Protein AF-A0A656G937-F1 (afdb_monomer_lite)

pLDDT: mean 70.85, std 14.74, range [41.66, 98.12]

Foldseek 3Di:
DPDPVCCVVVVVVVVVVVVVVVVVVVVVVVVVVCVVVVVVVVCVPVVLVLLQVLLVDDPVVNVVSQVVVCVVVVWRKDKDAPVVVPDDPVQVVCQLVQHWDWDAPDPPAIFIFHQSDPVGRIGITTD

Structure (mmCIF, N/CA/C/O backbone):
data_AF-A0A656G937-F1
#
_entry.id   AF-A0A656G937-F1
#
loop_
_atom_site.group_PDB
_atom_site.id
_atom_site.type_symbol
_atom_site.label_atom_id
_atom_site.label_alt_id
_atom_site.label_comp_id
_atom_site.label_asym_id
_atom_site.label_entity_id
_atom_site.label_seq_id
_atom_site.pdbx_PDB_ins_code
_atom_site.Cartn_x
_atom_site.Cartn_y
_atom_site.Cartn_z
_atom_site.occupancy
_atom_site.B_iso_or_equiv
_atom_site.auth_seq_id
_atom_site.auth_comp_id
_atom_site.auth_asym_id
_atom_site.auth_atom_id
_atom_site.pdbx_PDB_model_num
ATOM 1 N N . MET A 1 1 ? 26.689 -0.859 -53.576 1.00 57.16 1 MET A N 1
ATOM 2 C CA . MET A 1 1 ? 26.476 0.384 -52.799 1.00 57.16 1 MET A CA 1
ATOM 3 C C . MET A 1 1 ? 25.306 0.260 -51.799 1.00 57.16 1 MET A C 1
ATOM 5 O O . MET A 1 1 ? 24.576 1.219 -51.632 1.00 57.16 1 MET A O 1
ATOM 9 N N . ASN A 1 2 ? 25.134 -0.885 -51.103 1.00 59.59 2 ASN A N 1
ATOM 10 C CA . ASN A 1 2 ? 23.956 -1.156 -50.238 1.00 59.59 2 ASN A CA 1
ATOM 11 C C . ASN A 1 2 ? 24.276 -1.502 -48.767 1.00 59.59 2 ASN A C 1
ATOM 13 O O . ASN A 1 2 ? 23.366 -1.738 -47.984 1.00 59.59 2 ASN A O 1
ATOM 17 N N . SER A 1 3 ? 25.550 -1.525 -48.365 1.00 72.38 3 SER A N 1
ATOM 18 C CA . SER A 1 3 ? 25.941 -1.942 -47.005 1.00 72.38 3 SER A CA 1
ATOM 19 C C . SER A 1 3 ? 25.909 -0.789 -45.986 1.00 72.38 3 SER A C 1
ATOM 21 O O . SER A 1 3 ? 25.528 -0.975 -44.834 1.00 72.38 3 SER A O 1
ATOM 23 N N . ILE A 1 4 ? 26.245 0.434 -46.414 1.00 83.69 4 ILE A N 1
ATOM 24 C CA . ILE A 1 4 ? 26.397 1.585 -45.507 1.00 83.69 4 ILE A CA 1
ATOM 25 C C . ILE A 1 4 ? 25.038 2.120 -45.039 1.00 83.69 4 ILE A C 1
ATOM 27 O O . ILE A 1 4 ? 24.825 2.273 -43.840 1.00 83.69 4 ILE A O 1
ATOM 31 N N . PHE A 1 5 ? 24.091 2.341 -45.956 1.00 81.38 5 PHE A N 1
ATOM 32 C CA . PHE A 1 5 ? 22.751 2.818 -45.599 1.00 81.38 5 PHE A CA 1
ATOM 33 C C . PHE A 1 5 ? 21.994 1.823 -44.717 1.00 81.38 5 PHE A C 1
ATOM 35 O O . PHE A 1 5 ? 21.426 2.223 -43.704 1.00 81.38 5 PHE A O 1
ATOM 42 N N . LEU A 1 6 ? 22.048 0.526 -45.039 1.00 85.81 6 LEU A N 1
ATOM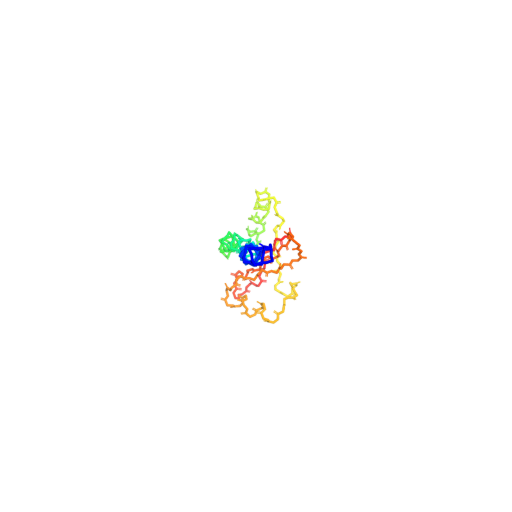 43 C CA . LEU A 1 6 ? 21.418 -0.515 -44.225 1.00 85.81 6 LEU A CA 1
ATOM 44 C C . LEU A 1 6 ? 21.990 -0.546 -42.801 1.00 85.81 6 LEU A C 1
ATOM 46 O O . LEU A 1 6 ? 21.250 -0.733 -41.843 1.00 85.81 6 LEU A O 1
ATOM 50 N N . ARG A 1 7 ? 23.296 -0.312 -42.647 1.00 86.38 7 ARG A N 1
ATOM 51 C CA . ARG A 1 7 ? 23.956 -0.288 -41.339 1.00 86.38 7 ARG A CA 1
ATOM 52 C C . ARG A 1 7 ? 23.609 0.958 -40.525 1.00 86.38 7 ARG A C 1
ATOM 54 O O . ARG A 1 7 ? 23.400 0.840 -39.323 1.00 86.38 7 ARG A O 1
ATOM 61 N N . ILE A 1 8 ? 23.517 2.128 -41.161 1.00 90.88 8 ILE A N 1
ATOM 62 C CA . ILE A 1 8 ? 23.151 3.384 -40.486 1.00 90.88 8 ILE A CA 1
ATOM 63 C C . ILE A 1 8 ? 21.672 3.365 -40.089 1.00 90.88 8 ILE A C 1
ATOM 65 O O . ILE A 1 8 ? 21.352 3.564 -38.919 1.00 90.88 8 ILE A O 1
ATOM 69 N N . TYR A 1 9 ? 20.770 3.068 -41.028 1.00 92.94 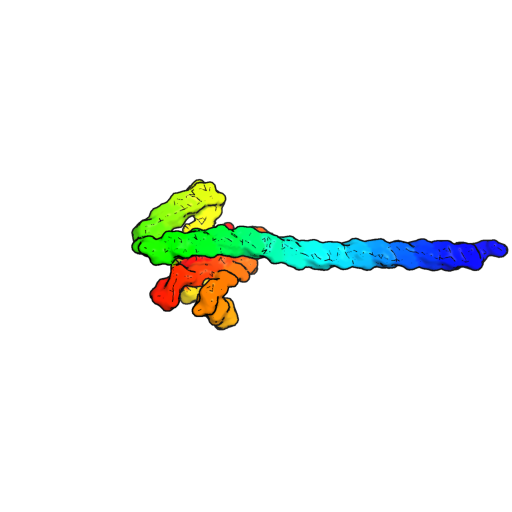9 TYR A N 1
ATOM 70 C CA . TYR A 1 9 ? 19.336 3.016 -40.739 1.00 92.94 9 TYR A CA 1
ATOM 71 C C . TYR A 1 9 ? 18.970 1.831 -39.846 1.00 92.94 9 TYR A C 1
ATOM 73 O O . TYR A 1 9 ? 18.155 1.988 -38.943 1.00 92.94 9 TYR A O 1
ATOM 81 N N . GLY A 1 10 ? 19.602 0.671 -40.035 1.00 93.50 10 GLY A N 1
ATOM 82 C CA . GLY A 1 10 ? 19.430 -0.487 -39.159 1.00 93.50 10 GLY A CA 1
ATOM 83 C C . GLY A 1 10 ? 19.963 -0.236 -37.749 1.00 93.50 10 GLY A C 1
ATOM 84 O O . GLY A 1 10 ? 19.315 -0.614 -36.780 1.00 93.50 10 GLY A O 1
ATOM 85 N N . GLY A 1 11 ? 21.093 0.467 -37.617 1.00 94.12 11 GLY A N 1
ATOM 86 C CA . GLY A 1 11 ? 21.617 0.904 -36.323 1.00 94.12 11 GLY A CA 1
ATOM 87 C C . GLY A 1 11 ? 20.675 1.881 -35.622 1.00 94.12 11 GLY A C 1
ATOM 88 O O . GLY A 1 11 ? 20.348 1.686 -34.455 1.00 94.12 11 GLY A O 1
ATOM 89 N N . MET A 1 12 ? 20.170 2.884 -36.346 1.00 95.62 12 MET A N 1
ATOM 90 C CA . MET A 1 12 ? 19.185 3.835 -35.823 1.00 95.62 12 MET A CA 1
ATOM 91 C C . MET A 1 12 ? 17.891 3.134 -35.390 1.00 95.62 12 MET A C 1
ATOM 93 O O . MET A 1 12 ? 17.400 3.379 -34.291 1.00 95.62 12 MET A O 1
ATOM 97 N N . LEU A 1 13 ? 17.372 2.218 -36.213 1.00 96.12 13 LEU A N 1
ATOM 98 C CA . LEU A 1 13 ? 16.202 1.407 -35.881 1.00 96.12 13 LEU A CA 1
ATOM 99 C C . LEU A 1 13 ? 16.460 0.549 -34.634 1.00 96.12 13 LEU A C 1
ATOM 101 O O . LEU A 1 13 ? 15.621 0.502 -33.741 1.00 96.12 13 LEU A O 1
ATOM 105 N N . GLY A 1 14 ? 17.632 -0.083 -34.543 1.00 97.00 14 GLY A N 1
ATOM 106 C CA . GLY A 1 14 ? 18.027 -0.889 -33.390 1.00 97.00 14 GLY A CA 1
ATOM 107 C C . GLY A 1 14 ? 18.066 -0.079 -32.095 1.00 97.00 14 GLY A C 1
ATOM 108 O O . GLY A 1 14 ? 17.545 -0.530 -31.079 1.00 97.00 14 GLY A O 1
ATOM 109 N N . VAL A 1 15 ? 18.607 1.142 -32.138 1.00 97.38 15 VAL A N 1
ATOM 110 C CA . VAL A 1 15 ? 18.605 2.056 -30.985 1.00 97.38 15 VAL A CA 1
ATOM 111 C C . VAL A 1 15 ? 17.179 2.449 -30.596 1.00 97.38 15 VAL A C 1
ATOM 113 O O . VAL A 1 15 ? 16.850 2.415 -29.414 1.00 97.38 15 VAL A O 1
ATOM 116 N N . LEU A 1 16 ? 16.312 2.767 -31.562 1.00 97.56 16 LEU A N 1
ATOM 117 C CA . LEU A 1 16 ? 14.913 3.113 -31.281 1.00 97.56 16 LEU A CA 1
ATOM 118 C C . LEU A 1 16 ? 14.156 1.957 -30.617 1.00 97.56 16 LEU A C 1
ATOM 120 O O . LEU A 1 16 ? 13.461 2.167 -29.624 1.00 97.56 16 LEU A O 1
ATOM 124 N N . VAL A 1 17 ? 14.328 0.735 -31.125 1.00 97.75 17 VAL A N 1
ATOM 125 C CA . VAL A 1 17 ? 13.734 -0.470 -30.529 1.00 97.75 17 VAL A CA 1
ATOM 126 C C . VAL A 1 17 ? 14.277 -0.697 -29.121 1.00 97.75 17 VAL A C 1
ATOM 128 O O . VAL A 1 17 ? 13.499 -0.954 -28.206 1.00 97.75 17 VAL A O 1
ATOM 131 N N . LEU A 1 18 ? 15.589 -0.552 -28.917 1.00 97.75 18 LEU A N 1
ATOM 132 C CA . LEU A 1 18 ? 16.204 -0.707 -27.601 1.00 97.75 18 LEU A CA 1
ATOM 133 C C . LEU A 1 18 ? 15.635 0.299 -26.591 1.00 97.75 18 LEU A C 1
ATOM 135 O O . LEU A 1 18 ? 15.259 -0.091 -25.488 1.00 97.75 18 LEU A O 1
ATOM 139 N N . VAL A 1 19 ? 15.520 1.576 -26.970 1.00 98.12 19 VAL A N 1
ATOM 140 C CA . VAL A 1 19 ? 14.934 2.622 -26.116 1.00 98.12 19 VAL A CA 1
ATOM 141 C C . VAL A 1 19 ? 13.473 2.310 -25.791 1.00 98.12 19 VAL A C 1
ATOM 143 O O . VAL A 1 19 ? 13.070 2.433 -24.636 1.00 98.12 19 VAL A O 1
ATOM 146 N N . ALA A 1 20 ? 12.687 1.856 -26.771 1.00 97.44 20 ALA A N 1
ATOM 147 C CA . ALA A 1 20 ? 11.298 1.464 -26.547 1.00 97.44 20 ALA A CA 1
ATOM 148 C C . ALA A 1 20 ? 11.184 0.287 -25.563 1.00 97.44 20 ALA A C 1
ATOM 150 O O . ALA A 1 20 ? 10.382 0.345 -24.630 1.00 97.44 20 ALA A O 1
ATOM 151 N N . LEU A 1 21 ? 12.019 -0.747 -25.718 1.00 97.94 21 LEU A N 1
ATOM 152 C CA . LEU A 1 21 ? 12.056 -1.895 -24.807 1.00 97.94 21 LEU A CA 1
ATOM 153 C C . LEU A 1 21 ? 12.442 -1.482 -23.385 1.00 97.94 21 LEU A C 1
ATOM 155 O O . LEU A 1 21 ? 11.789 -1.903 -22.433 1.00 97.94 21 LEU A O 1
ATOM 159 N N . LEU A 1 22 ? 13.454 -0.623 -23.232 1.00 97.69 22 LEU A N 1
ATOM 160 C CA . LEU A 1 22 ? 13.852 -0.092 -21.927 1.00 97.69 22 LEU A CA 1
ATOM 161 C C . LEU A 1 22 ? 12.739 0.749 -21.290 1.00 97.69 22 LEU A C 1
ATOM 163 O O . LEU A 1 22 ? 12.504 0.636 -20.089 1.00 97.69 22 LEU A O 1
ATOM 167 N N . GLY A 1 23 ? 12.018 1.544 -22.084 1.00 96.69 23 GLY A N 1
ATOM 168 C CA . GLY A 1 23 ? 10.862 2.310 -21.619 1.00 96.69 23 GLY A CA 1
ATOM 169 C C . GLY A 1 23 ? 9.735 1.412 -21.104 1.00 96.69 23 GLY A C 1
ATOM 170 O O . GLY A 1 23 ? 9.241 1.616 -19.996 1.00 96.69 23 GLY A O 1
ATOM 171 N N . VAL A 1 24 ? 9.370 0.376 -21.866 1.00 95.81 24 VAL A N 1
ATOM 172 C CA . VAL A 1 24 ? 8.365 -0.617 -21.446 1.00 95.81 24 VAL A CA 1
ATOM 173 C C . VAL A 1 24 ? 8.817 -1.354 -20.188 1.00 95.81 24 VAL A C 1
ATOM 175 O O . VAL A 1 24 ? 8.028 -1.514 -19.259 1.00 95.81 24 VAL A O 1
ATOM 178 N N . PHE A 1 25 ? 10.087 -1.753 -20.119 1.00 94.75 25 PHE A N 1
ATOM 179 C CA . PHE A 1 25 ? 10.649 -2.423 -18.950 1.00 94.75 25 PHE A CA 1
ATOM 180 C C . PHE A 1 25 ? 10.596 -1.537 -17.697 1.00 94.75 25 PHE A C 1
ATOM 182 O O . PHE A 1 25 ? 10.135 -1.978 -16.647 1.00 94.75 25 PHE A O 1
ATOM 189 N N . ALA A 1 26 ? 10.986 -0.265 -17.809 1.00 91.56 26 ALA A N 1
ATOM 190 C CA . ALA A 1 26 ? 10.914 0.686 -16.704 1.00 91.56 26 ALA A CA 1
ATOM 191 C C . ALA A 1 26 ? 9.470 0.906 -16.224 1.00 91.56 26 ALA A C 1
ATOM 193 O O . ALA A 1 26 ? 9.212 0.904 -15.019 1.00 91.56 26 ALA A O 1
ATOM 194 N N . LEU A 1 27 ? 8.517 1.042 -17.154 1.00 89.12 27 LEU A N 1
ATOM 195 C CA . LEU A 1 27 ? 7.094 1.135 -16.818 1.00 89.12 27 LEU A CA 1
ATOM 196 C C . LEU A 1 27 ? 6.590 -0.131 -16.123 1.00 89.12 27 LEU A C 1
ATOM 198 O O . LEU A 1 27 ? 5.818 -0.034 -15.173 1.00 89.12 27 LEU A O 1
ATOM 202 N N . HIS A 1 28 ? 7.040 -1.306 -16.561 1.00 85.94 28 HIS A N 1
ATOM 203 C CA . HIS A 1 28 ? 6.669 -2.578 -15.954 1.00 85.94 28 HIS A CA 1
ATOM 204 C C . HIS A 1 28 ? 7.133 -2.664 -14.493 1.00 85.94 28 HIS A C 1
ATOM 206 O O . HIS A 1 28 ? 6.317 -2.914 -13.605 1.00 85.94 28 HIS A O 1
ATOM 212 N N . VAL A 1 29 ? 8.406 -2.354 -14.229 1.00 82.00 29 VAL A N 1
ATOM 213 C CA . VAL A 1 29 ? 8.974 -2.333 -12.869 1.00 82.00 29 VAL A CA 1
ATOM 214 C C . VAL A 1 29 ? 8.268 -1.299 -11.987 1.00 82.00 29 VAL A C 1
ATOM 216 O O . VAL A 1 29 ? 7.902 -1.585 -10.846 1.00 82.00 29 VAL A O 1
ATOM 219 N N . LEU A 1 30 ? 8.021 -0.097 -12.515 1.00 80.94 30 LEU A N 1
ATOM 220 C CA . LEU A 1 30 ? 7.340 0.957 -11.766 1.00 80.94 30 LEU A CA 1
ATOM 221 C C . LEU A 1 30 ? 5.894 0.575 -11.426 1.00 80.94 30 LEU A C 1
ATOM 223 O O . LEU A 1 30 ? 5.424 0.852 -10.322 1.00 80.94 30 LEU A O 1
ATOM 227 N N . ASN A 1 31 ? 5.190 -0.071 -12.354 1.00 79.81 31 ASN A N 1
ATOM 228 C CA . ASN A 1 31 ? 3.822 -0.527 -12.135 1.00 79.81 31 ASN A CA 1
ATOM 229 C C . ASN A 1 31 ? 3.746 -1.641 -11.089 1.00 79.81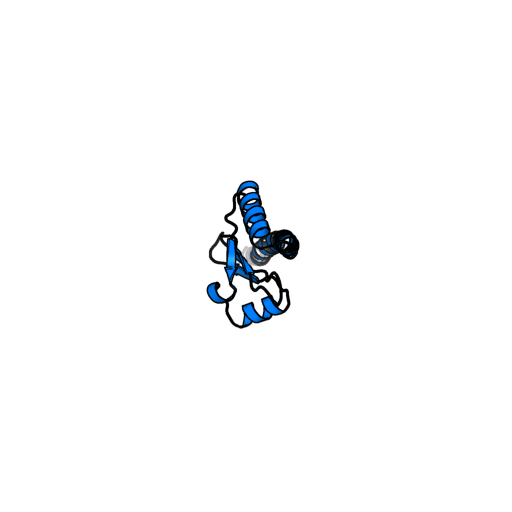 31 ASN A C 1
ATOM 231 O O . ASN A 1 31 ? 2.834 -1.611 -10.263 1.00 79.81 31 ASN A O 1
ATOM 235 N N . GLN A 1 32 ? 4.712 -2.564 -11.069 1.00 67.50 32 GLN A N 1
ATOM 236 C CA . GLN A 1 32 ? 4.794 -3.600 -10.038 1.00 67.50 32 GLN A CA 1
ATOM 237 C C . GLN A 1 32 ? 4.903 -2.979 -8.637 1.00 67.50 32 GLN A C 1
ATOM 239 O O . GLN A 1 32 ? 4.107 -3.293 -7.755 1.00 67.50 32 GLN A O 1
ATOM 244 N N . SER A 1 33 ? 5.793 -1.995 -8.468 1.00 65.06 33 SER A N 1
ATOM 245 C CA . SER A 1 33 ? 5.947 -1.273 -7.197 1.00 65.06 33 SER A CA 1
A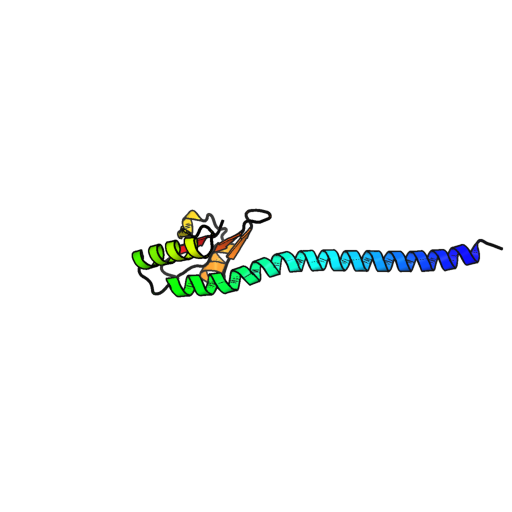TOM 246 C C . SER A 1 33 ? 4.695 -0.474 -6.797 1.00 65.06 33 SER A C 1
ATOM 248 O O . SER A 1 33 ? 4.342 -0.405 -5.617 1.00 65.06 33 SER A O 1
ATOM 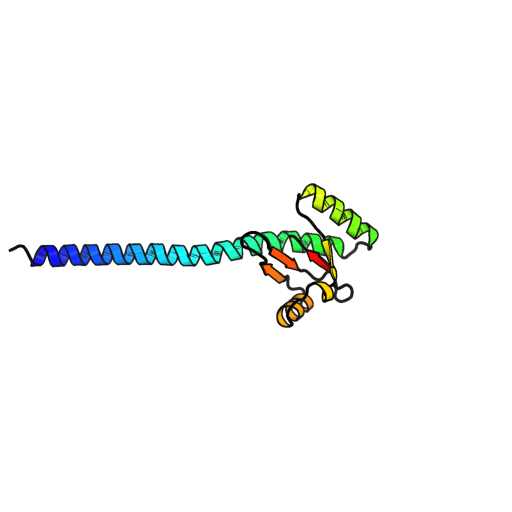250 N N . ARG A 1 34 ? 3.986 0.122 -7.766 1.00 60.03 34 ARG A N 1
ATOM 251 C CA . ARG A 1 34 ? 2.767 0.905 -7.498 1.00 60.03 34 ARG A CA 1
ATOM 252 C C . ARG A 1 34 ? 1.574 0.039 -7.107 1.00 60.03 34 ARG A C 1
ATOM 254 O O . ARG A 1 34 ? 0.805 0.459 -6.247 1.00 60.03 34 ARG A O 1
ATOM 261 N N . GLY A 1 35 ? 1.413 -1.134 -7.720 1.00 56.59 35 GLY A N 1
ATOM 262 C CA . GLY A 1 35 ? 0.289 -2.033 -7.450 1.00 56.59 35 GLY A CA 1
ATOM 263 C C . GLY A 1 35 ? 0.261 -2.516 -6.000 1.00 56.59 35 GLY A C 1
ATOM 264 O O . GLY A 1 35 ? -0.786 -2.470 -5.353 1.00 56.59 35 GLY A O 1
ATOM 265 N N . GLU A 1 36 ? 1.419 -2.897 -5.463 1.00 54.91 36 GLU A N 1
ATOM 266 C CA . GLU A 1 36 ? 1.556 -3.355 -4.075 1.00 54.91 36 GLU A CA 1
ATOM 267 C C . GLU A 1 36 ? 1.301 -2.213 -3.078 1.00 54.91 36 GLU A C 1
ATOM 269 O O . GLU A 1 36 ? 0.456 -2.333 -2.190 1.00 54.91 36 GLU A O 1
ATOM 274 N N . GLN A 1 37 ? 1.919 -1.046 -3.293 1.00 53.53 37 GLN A N 1
ATOM 275 C CA . GLN A 1 37 ? 1.755 0.111 -2.404 1.00 53.53 37 GLN A CA 1
ATOM 276 C C . GLN A 1 37 ? 0.366 0.764 -2.468 1.00 53.53 37 GLN A C 1
ATOM 278 O O . GLN A 1 37 ? -0.013 1.493 -1.550 1.00 53.53 37 GLN A O 1
ATOM 283 N N . TYR A 1 38 ? -0.374 0.609 -3.569 1.00 48.81 38 TYR A N 1
ATOM 284 C CA . TYR A 1 38 ? -1.732 1.146 -3.693 1.00 48.81 38 TYR A CA 1
ATOM 285 C C . TYR A 1 38 ? -2.729 0.311 -2.888 1.00 48.81 38 TYR A C 1
ATOM 287 O O . TYR A 1 38 ? -3.552 0.869 -2.167 1.00 48.81 38 TYR A O 1
ATOM 295 N N . ARG A 1 39 ? -2.595 -1.020 -2.939 1.00 53.75 39 ARG A N 1
ATOM 296 C CA . ARG A 1 39 ? -3.406 -1.944 -2.133 1.00 53.75 39 ARG A CA 1
ATOM 297 C C . ARG A 1 39 ? -3.136 -1.758 -0.643 1.00 53.75 39 ARG A C 1
ATOM 299 O O . ARG A 1 39 ? -4.074 -1.656 0.139 1.00 53.75 39 ARG A O 1
ATOM 306 N N . GLU A 1 40 ? -1.866 -1.609 -0.279 1.00 52.72 40 GLU A N 1
ATOM 307 C CA . GLU A 1 40 ? -1.462 -1.337 1.097 1.00 52.72 40 GLU A CA 1
ATOM 308 C C . GLU A 1 40 ? -1.993 0.026 1.595 1.00 52.72 40 GLU A C 1
ATOM 310 O O . GLU A 1 40 ? -2.576 0.107 2.674 1.00 52.72 40 GLU A O 1
ATOM 315 N N . ARG A 1 41 ? -1.892 1.099 0.795 1.00 56.66 41 ARG A N 1
ATOM 316 C CA . ARG A 1 41 ? -2.409 2.430 1.178 1.00 56.66 41 ARG A CA 1
ATOM 317 C C . ARG A 1 41 ? -3.932 2.503 1.287 1.00 56.66 41 ARG A C 1
ATOM 319 O O . ARG A 1 41 ? -4.425 3.224 2.152 1.00 56.66 41 ARG A O 1
ATOM 326 N N . LEU A 1 42 ? -4.666 1.785 0.437 1.00 57.47 42 LEU A N 1
ATOM 327 C CA . LEU A 1 42 ? -6.129 1.738 0.509 1.00 57.47 42 LEU A CA 1
ATOM 328 C C . LEU A 1 42 ? -6.618 1.010 1.765 1.00 57.47 42 LEU A C 1
ATOM 330 O O . LEU A 1 42 ? -7.562 1.474 2.401 1.00 57.47 42 LEU A O 1
ATOM 334 N N . ALA A 1 43 ? -5.951 -0.078 2.159 1.00 58.06 43 ALA A N 1
ATOM 335 C CA . ALA A 1 43 ? -6.271 -0.783 3.396 1.00 58.06 43 ALA A CA 1
ATOM 336 C C . ALA A 1 43 ? -5.868 0.039 4.637 1.00 58.06 43 ALA A C 1
ATOM 338 O O . ALA A 1 43 ? -6.654 0.181 5.572 1.00 58.06 43 ALA A O 1
ATOM 339 N N . HIS A 1 44 ? -4.689 0.672 4.630 1.00 61.78 44 HIS A N 1
ATOM 340 C CA . HIS A 1 44 ? -4.178 1.414 5.792 1.00 61.78 44 HIS A CA 1
ATOM 341 C C . HIS A 1 44 ? -5.122 2.504 6.305 1.00 61.78 44 HIS A C 1
ATOM 343 O O . HIS A 1 44 ? -5.277 2.646 7.518 1.00 61.78 44 HIS A O 1
ATOM 349 N N . GLY A 1 45 ? -5.753 3.272 5.413 1.00 64.38 45 GLY A N 1
ATOM 350 C CA . GLY A 1 45 ? -6.625 4.383 5.806 1.00 64.38 45 GLY A CA 1
ATOM 351 C C . GLY A 1 45 ? -7.877 3.923 6.558 1.00 64.38 45 GLY A C 1
ATOM 352 O O . GLY A 1 45 ? -8.135 4.368 7.676 1.00 64.38 45 GLY A O 1
ATOM 353 N N . THR A 1 46 ? -8.634 2.998 5.970 1.00 71.00 46 THR A N 1
ATOM 354 C CA . THR A 1 46 ? -9.916 2.543 6.528 1.00 71.00 46 THR A CA 1
ATOM 355 C C . THR A 1 46 ? -9.725 1.704 7.789 1.00 71.00 46 THR A C 1
ATOM 357 O O . THR A 1 46 ? -10.395 1.941 8.793 1.00 71.00 46 THR A O 1
ATOM 360 N N . PHE A 1 47 ? -8.757 0.784 7.786 1.00 66.31 47 PHE A N 1
ATOM 361 C CA . PHE A 1 47 ? -8.492 -0.086 8.933 1.00 66.31 47 PHE A CA 1
ATOM 362 C C . PHE A 1 47 ? -7.966 0.691 10.147 1.00 66.31 47 PHE A C 1
ATOM 364 O O . PHE A 1 47 ? -8.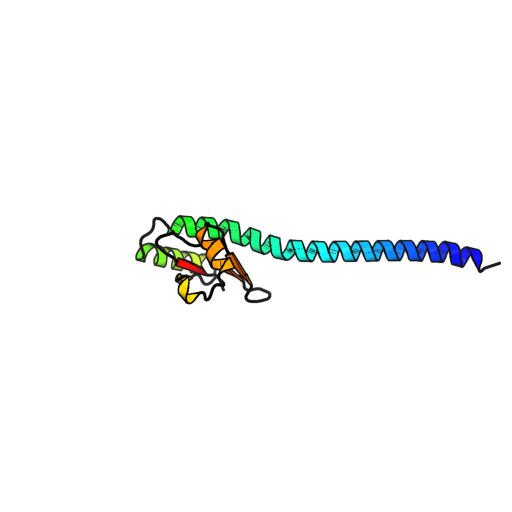278 0.345 11.286 1.00 66.31 47 PHE A O 1
ATOM 371 N N . THR A 1 48 ? -7.230 1.785 9.917 1.00 66.75 48 THR A N 1
ATOM 372 C CA . THR A 1 48 ? -6.811 2.703 10.985 1.00 66.75 48 THR A CA 1
ATOM 373 C C . THR A 1 48 ? -8.015 3.337 11.678 1.00 66.75 48 THR A C 1
ATOM 375 O O . THR A 1 48 ? -8.125 3.261 12.899 1.00 66.75 48 THR A O 1
ATOM 378 N N . VAL A 1 49 ? -8.958 3.888 10.909 1.00 76.69 49 VAL A N 1
ATOM 379 C CA . VAL A 1 49 ? -10.159 4.539 11.459 1.00 76.69 49 VAL A CA 1
ATOM 380 C C . VAL A 1 49 ? -11.077 3.539 12.168 1.00 76.69 49 VAL A C 1
ATOM 382 O O . VAL A 1 49 ? -11.648 3.858 13.212 1.00 76.69 49 VAL A O 1
ATOM 385 N N . MET A 1 50 ? -11.212 2.326 11.626 1.00 74.00 50 MET A N 1
ATOM 386 C CA . MET A 1 50 ? -11.999 1.258 12.249 1.00 74.00 50 MET A CA 1
ATOM 387 C C . MET A 1 50 ? -11.403 0.828 13.589 1.00 74.00 50 MET A C 1
ATOM 389 O O . MET A 1 50 ? -12.134 0.743 14.573 1.00 74.00 50 MET A O 1
ATOM 393 N N . ALA A 1 51 ? -10.086 0.609 13.655 1.00 70.19 51 ALA A N 1
ATOM 394 C CA . ALA A 1 51 ? -9.418 0.254 14.903 1.00 70.19 51 ALA A CA 1
ATOM 395 C C . ALA A 1 51 ? -9.571 1.354 15.960 1.00 70.19 51 ALA A C 1
ATOM 397 O O . ALA A 1 51 ? -9.934 1.050 17.093 1.00 70.19 51 ALA A O 1
ATOM 398 N N . ASP A 1 52 ? -9.382 2.620 15.580 1.00 74.56 52 ASP A N 1
ATOM 399 C CA . ASP A 1 52 ? -9.524 3.759 16.493 1.00 74.56 52 ASP A CA 1
ATOM 400 C C . ASP A 1 52 ? -10.965 3.890 17.029 1.00 74.56 52 ASP A C 1
ATOM 402 O O . ASP A 1 52 ? -11.164 4.252 18.187 1.00 74.56 52 ASP A O 1
ATOM 406 N N . ASN A 1 53 ? -11.979 3.516 16.234 1.00 79.19 53 ASN A N 1
ATOM 407 C CA . ASN A 1 53 ? -13.376 3.449 16.685 1.00 79.19 53 ASN A CA 1
ATOM 408 C C . ASN A 1 53 ? -13.647 2.321 17.693 1.00 79.19 53 ASN A C 1
ATOM 410 O O . ASN A 1 53 ? -14.587 2.424 18.478 1.00 79.19 53 ASN A O 1
ATOM 414 N N . LEU A 1 54 ? -12.854 1.247 17.679 1.00 77.19 54 LEU A N 1
ATOM 415 C CA . LEU A 1 54 ? -13.012 0.121 18.604 1.00 77.19 54 LEU A CA 1
ATOM 416 C C . LEU A 1 54 ? -12.345 0.371 19.964 1.00 77.19 54 LEU A C 1
ATOM 418 O O . LEU A 1 54 ? -12.785 -0.209 20.953 1.00 77.19 54 LEU A O 1
ATOM 422 N N . VAL A 1 55 ? -11.323 1.233 20.034 1.00 73.81 55 VAL A N 1
ATOM 423 C CA . VAL A 1 55 ? -10.581 1.556 21.272 1.00 73.81 55 VAL A CA 1
ATOM 424 C C . VAL A 1 55 ? -11.477 1.976 22.449 1.00 73.81 55 VAL A C 1
ATOM 426 O O . VAL A 1 55 ? -11.274 1.449 23.544 1.00 73.81 55 VAL A O 1
ATOM 429 N N . PRO A 1 56 ? -12.460 2.887 22.295 1.00 78.50 56 PRO A N 1
ATOM 430 C CA . PRO A 1 56 ? -13.288 3.319 23.422 1.00 78.50 56 PRO A CA 1
ATOM 431 C C . PRO A 1 56 ? -14.374 2.307 23.821 1.00 78.50 56 PRO A C 1
ATOM 433 O O . PRO A 1 56 ? -15.012 2.490 24.856 1.00 78.50 56 PRO A O 1
ATOM 436 N N . LEU A 1 57 ? -14.618 1.272 23.010 1.00 79.44 57 LEU A N 1
ATOM 437 C CA . LEU A 1 57 ? -15.714 0.327 23.213 1.00 79.44 57 LEU A CA 1
ATOM 438 C C . LEU A 1 57 ? -15.331 -0.778 24.201 1.00 79.44 57 LEU A C 1
ATOM 440 O O . LEU A 1 57 ? -14.179 -1.219 24.256 1.00 79.44 57 LEU A O 1
ATOM 444 N N . ASN A 1 58 ? -16.318 -1.289 24.937 1.00 79.00 58 ASN A N 1
ATOM 445 C CA . ASN A 1 58 ? -16.134 -2.490 25.751 1.00 79.00 58 ASN A CA 1
ATOM 446 C C . ASN A 1 58 ? -16.130 -3.772 24.891 1.00 79.00 58 ASN A C 1
ATOM 448 O O . ASN A 1 58 ? -16.516 -3.775 23.722 1.00 79.00 58 ASN A O 1
ATOM 452 N N . ASP A 1 59 ? -15.716 -4.892 25.478 1.00 72.56 59 ASP A N 1
ATOM 453 C CA . ASP A 1 59 ? -15.571 -6.185 24.793 1.00 72.56 59 ASP A CA 1
ATOM 454 C C . ASP A 1 59 ? -16.824 -6.688 24.059 1.00 72.56 59 ASP A C 1
ATOM 456 O O . ASP A 1 59 ? -16.727 -7.400 23.054 1.00 72.56 59 ASP A O 1
ATOM 460 N N . ILE A 1 60 ? -18.009 -6.363 24.576 1.00 80.94 60 ILE A N 1
ATOM 461 C CA . ILE A 1 60 ? -19.289 -6.787 23.999 1.00 80.94 60 ILE A CA 1
ATOM 462 C C . ILE A 1 60 ? -19.644 -5.874 22.821 1.00 80.94 60 ILE A C 1
ATOM 464 O O . ILE A 1 60 ? -20.056 -6.347 21.759 1.00 80.94 60 ILE A O 1
ATOM 468 N N . GLU A 1 61 ? -19.444 -4.568 22.988 1.00 82.12 61 GLU A N 1
ATOM 469 C CA . GLU A 1 61 ? -19.648 -3.554 21.956 1.00 82.12 61 GLU A CA 1
ATOM 470 C C . GLU A 1 61 ? -18.698 -3.742 20.776 1.00 82.12 61 GLU A C 1
ATOM 472 O O . GLU A 1 61 ? -19.153 -3.672 19.636 1.00 82.12 61 GLU A O 1
ATOM 477 N N . ARG A 1 62 ? -17.420 -4.072 21.017 1.00 79.56 62 ARG A N 1
ATOM 478 C CA . ARG A 1 62 ? -16.455 -4.362 19.943 1.00 79.56 62 ARG A CA 1
ATOM 479 C C . ARG A 1 62 ? -16.897 -5.540 19.089 1.00 79.56 62 ARG A C 1
ATOM 481 O O . ARG A 1 62 ? -16.934 -5.425 17.868 1.00 79.56 62 ARG A O 1
ATOM 488 N N . ARG A 1 63 ? -17.291 -6.656 19.713 1.00 78.62 63 ARG A N 1
ATOM 489 C CA . ARG A 1 63 ? -17.788 -7.841 18.988 1.00 78.62 63 ARG A CA 1
ATOM 490 C C . ARG A 1 63 ? -19.046 -7.530 18.182 1.00 78.62 63 ARG A C 1
ATOM 492 O O . ARG A 1 63 ? -19.183 -7.998 17.056 1.00 78.62 63 ARG A O 1
ATOM 499 N N . ARG A 1 64 ? -19.949 -6.712 18.730 1.00 83.75 64 ARG A N 1
ATOM 500 C CA . ARG A 1 64 ? -21.158 -6.279 18.019 1.00 83.75 64 ARG A CA 1
ATOM 501 C C . ARG A 1 64 ? -20.829 -5.369 16.833 1.00 83.75 64 ARG A C 1
ATOM 503 O O . ARG A 1 64 ? -21.396 -5.567 15.764 1.00 83.75 64 ARG A O 1
ATOM 510 N N . ALA A 1 65 ? -19.931 -4.402 17.011 1.00 82.75 65 ALA A N 1
ATOM 511 C CA . ALA A 1 65 ? -19.487 -3.508 15.944 1.00 82.75 65 ALA A CA 1
ATOM 512 C C . ALA A 1 65 ? -18.831 -4.293 14.800 1.00 82.75 65 ALA A C 1
ATOM 514 O O . ALA A 1 65 ? -19.176 -4.078 13.641 1.00 82.75 65 ALA A O 1
ATOM 515 N N . LEU A 1 66 ? -17.983 -5.271 15.128 1.00 80.94 66 LEU A N 1
ATOM 516 C CA . LEU A 1 66 ? -17.348 -6.147 14.143 1.00 80.94 66 LEU A CA 1
ATOM 517 C C . LEU A 1 66 ? -18.354 -6.977 13.358 1.00 80.94 66 LEU A C 1
ATOM 519 O O . LEU A 1 66 ? -18.295 -6.968 12.138 1.00 80.94 66 LEU A O 1
ATOM 523 N N . ALA A 1 67 ? -19.321 -7.611 14.024 1.00 83.00 67 ALA A N 1
ATOM 524 C CA . ALA A 1 67 ? -20.353 -8.390 13.337 1.00 83.00 67 ALA A CA 1
ATOM 525 C C . ALA A 1 67 ? -21.209 -7.528 12.387 1.00 83.00 67 ALA A C 1
ATOM 527 O O . ALA A 1 67 ? -21.651 -7.986 11.332 1.00 83.00 67 ALA A O 1
ATOM 528 N N . ILE A 1 68 ? -21.451 -6.262 12.747 1.00 84.56 68 ILE A N 1
ATOM 529 C CA . ILE A 1 68 ? -22.142 -5.305 11.873 1.00 84.56 68 ILE A CA 1
ATOM 530 C C . ILE A 1 68 ? -21.257 -4.947 10.675 1.00 84.56 68 ILE A C 1
ATOM 532 O O . ILE A 1 68 ? -21.739 -4.943 9.544 1.00 84.56 68 ILE A O 1
ATOM 536 N N . TRP A 1 69 ? -19.977 -4.658 10.902 1.00 82.62 69 TRP A N 1
ATOM 537 C CA . TRP A 1 69 ? -19.040 -4.288 9.842 1.00 82.62 69 TRP A CA 1
ATOM 538 C C . TRP A 1 69 ? -18.738 -5.438 8.886 1.00 82.62 69 TRP A C 1
ATOM 540 O O . TRP A 1 69 ? -18.745 -5.210 7.685 1.00 82.62 69 TRP A O 1
ATOM 550 N N . GLU A 1 70 ? -18.581 -6.663 9.380 1.00 78.44 70 GLU A N 1
ATOM 551 C CA . GLU A 1 70 ? -18.436 -7.878 8.571 1.00 78.44 70 GLU A CA 1
ATOM 552 C C . GLU A 1 70 ? -19.623 -8.030 7.613 1.00 78.44 70 GLU A C 1
ATOM 554 O O . GLU A 1 70 ? -19.455 -8.208 6.407 1.00 78.44 70 GLU A O 1
ATOM 559 N N . ARG A 1 71 ? -20.846 -7.839 8.121 1.00 80.00 71 ARG A N 1
ATOM 560 C CA . ARG A 1 71 ? -22.060 -7.903 7.302 1.00 80.00 71 ARG A CA 1
ATOM 561 C C . ARG A 1 71 ? -22.165 -6.769 6.277 1.00 80.00 71 ARG A C 1
ATOM 563 O O . ARG A 1 71 ? -22.743 -6.979 5.214 1.00 80.00 71 ARG A O 1
ATOM 570 N N . LEU A 1 72 ? -21.672 -5.574 6.600 1.00 79.81 72 LEU A N 1
ATOM 571 C CA . LEU A 1 72 ? -21.723 -4.410 5.707 1.00 79.81 72 LEU A CA 1
ATOM 572 C C . LEU A 1 72 ? -20.631 -4.437 4.633 1.00 79.81 72 LEU A C 1
ATOM 574 O O . LEU A 1 72 ? -20.884 -4.027 3.504 1.00 79.81 72 LEU A O 1
ATOM 578 N N . LEU A 1 73 ? -19.431 -4.887 4.992 1.00 75.06 73 LEU A N 1
ATOM 579 C CA . LEU A 1 73 ? -18.252 -4.888 4.127 1.00 75.06 73 LEU A CA 1
ATOM 580 C C . LEU A 1 73 ? -18.114 -6.195 3.336 1.00 75.06 73 LEU A C 1
ATOM 582 O O . LEU A 1 73 ? -17.448 -6.206 2.306 1.00 75.06 73 LEU A O 1
ATOM 586 N N . GLY A 1 74 ? -18.761 -7.274 3.785 1.00 68.75 74 GLY A N 1
ATOM 587 C CA . GLY A 1 74 ? -18.709 -8.580 3.128 1.00 68.75 74 GLY A CA 1
ATOM 588 C C . GLY A 1 74 ? -17.351 -9.274 3.245 1.00 68.75 74 GLY A C 1
ATOM 589 O O . GLY A 1 74 ? -17.067 -10.162 2.447 1.00 68.75 74 GLY A O 1
ATOM 590 N N . ILE A 1 75 ? -16.530 -8.861 4.213 1.00 69.44 75 ILE A N 1
ATOM 591 C CA . ILE A 1 75 ? -15.203 -9.415 4.503 1.00 69.44 75 ILE A CA 1
ATOM 592 C C . ILE A 1 75 ? -15.163 -9.924 5.951 1.00 69.44 75 ILE A C 1
ATOM 594 O O . ILE A 1 75 ? -15.743 -9.269 6.825 1.00 69.44 75 ILE A O 1
ATOM 598 N N . PRO A 1 76 ? -14.526 -11.077 6.222 1.00 63.44 76 PRO A N 1
ATOM 599 C CA . PRO A 1 76 ? -14.456 -11.641 7.563 1.00 63.44 76 PRO A CA 1
ATOM 600 C C . PRO A 1 76 ? -13.564 -10.771 8.455 1.00 63.44 76 PRO A C 1
ATOM 602 O O . PRO A 1 76 ? -12.375 -10.618 8.200 1.00 63.44 76 PRO A O 1
ATOM 605 N N . LEU A 1 77 ? -14.130 -10.219 9.531 1.00 69.38 77 LEU A N 1
ATOM 606 C CA . LEU A 1 77 ? -13.393 -9.396 10.491 1.00 69.38 77 LEU A CA 1
ATOM 607 C C . LEU A 1 77 ? -13.284 -10.123 11.827 1.00 69.38 77 LEU A C 1
ATOM 609 O O . LEU A 1 77 ? -14.293 -10.456 12.448 1.00 69.38 77 LEU A O 1
ATOM 613 N N . SER A 1 78 ? -12.063 -10.319 12.323 1.00 68.06 78 SER A N 1
ATOM 614 C CA . SER A 1 78 ? -11.852 -10.935 13.639 1.00 68.06 78 SER A CA 1
ATOM 615 C C . SER A 1 78 ? -10.848 -10.170 14.495 1.00 68.06 78 SER A C 1
ATOM 617 O O . SER A 1 78 ? -9.973 -9.472 13.986 1.00 68.06 78 SER A O 1
ATOM 619 N N . LEU A 1 79 ? -11.008 -10.286 15.818 1.00 66.62 79 LEU A N 1
ATOM 620 C CA . LEU A 1 79 ? -10.044 -9.802 16.802 1.00 66.62 79 LEU A CA 1
ATOM 621 C C . LEU A 1 79 ? -9.226 -10.981 17.318 1.00 66.62 79 LEU A C 1
ATOM 623 O O . LEU A 1 79 ? -9.789 -11.911 17.898 1.00 66.62 79 LEU A O 1
ATOM 627 N N . GLN A 1 80 ? -7.907 -10.912 17.171 1.00 66.62 80 GLN A N 1
ATOM 628 C CA . GLN A 1 80 ? -6.993 -11.934 17.674 1.00 66.62 80 GLN A CA 1
ATOM 629 C C . GLN A 1 80 ? -5.915 -11.336 18.589 1.00 66.62 80 GLN A C 1
ATOM 631 O O . GLN A 1 80 ? -5.551 -10.175 18.447 1.00 66.62 80 GLN A O 1
ATOM 636 N N . SER A 1 81 ? -5.404 -12.113 19.547 1.00 62.81 81 SER A N 1
ATOM 637 C CA . SER A 1 81 ? -4.266 -11.692 20.380 1.00 62.81 81 SER A CA 1
ATOM 638 C C . SER A 1 81 ? -2.963 -11.651 19.566 1.00 62.81 81 SER A C 1
ATOM 640 O O . SER A 1 81 ? -2.729 -12.547 18.752 1.00 62.81 81 SER A O 1
ATOM 642 N N . ILE A 1 82 ? -2.075 -10.682 19.837 1.00 59.84 82 ILE A N 1
ATOM 643 C CA . ILE A 1 82 ? -0.712 -10.603 19.255 1.00 59.84 82 ILE A CA 1
ATOM 644 C C . ILE A 1 82 ? 0.054 -11.928 19.368 1.00 59.84 82 ILE A C 1
ATOM 646 O O . ILE A 1 82 ? 0.814 -12.274 18.465 1.00 59.84 82 ILE A O 1
ATOM 650 N N . GLU A 1 83 ? -0.153 -12.684 20.446 1.00 58.38 83 GLU A N 1
ATOM 651 C CA . GLU A 1 83 ? 0.532 -13.962 20.676 1.00 58.38 83 GLU A CA 1
ATOM 652 C C . GLU A 1 83 ? 0.087 -15.063 19.707 1.00 58.38 83 GLU A C 1
ATOM 654 O O . GLU A 1 83 ? 0.873 -15.942 19.364 1.00 58.38 83 GLU A O 1
ATOM 659 N N . GLN A 1 84 ? -1.156 -15.003 19.227 1.00 58.69 84 GLN A N 1
ATOM 660 C CA . GLN A 1 84 ? -1.702 -15.995 18.301 1.00 58.69 84 GLN A CA 1
ATOM 661 C C . GLN A 1 84 ? -1.396 -15.665 16.832 1.00 58.69 84 GLN A C 1
ATOM 663 O O . GLN A 1 84 ? -1.490 -16.547 15.985 1.00 58.69 84 GLN A O 1
ATOM 668 N N . ALA A 1 85 ? -0.989 -14.427 16.531 1.00 61.31 85 ALA A N 1
ATOM 669 C CA . ALA A 1 85 ? -0.683 -13.985 15.171 1.00 61.31 85 ALA A CA 1
ATOM 670 C C . ALA A 1 85 ? 0.703 -14.425 14.660 1.00 61.31 85 ALA A C 1
ATOM 672 O O . ALA A 1 85 ? 1.028 -14.178 13.505 1.00 61.31 85 ALA A O 1
ATOM 673 N N . GLY A 1 86 ? 1.542 -15.059 15.492 1.00 63.03 86 GLY A N 1
ATOM 674 C CA . GLY A 1 86 ? 2.825 -15.624 15.044 1.00 63.03 86 GLY A CA 1
ATOM 675 C C . GLY A 1 86 ? 3.829 -14.597 14.493 1.00 63.03 86 GLY A C 1
ATOM 676 O O . GLY A 1 86 ? 4.722 -14.958 13.733 1.00 63.03 86 GLY A O 1
ATOM 677 N N . LEU A 1 87 ? 3.692 -13.320 14.863 1.00 67.06 87 LEU A N 1
ATOM 678 C CA . LEU A 1 87 ? 4.452 -12.218 14.272 1.00 67.06 87 LEU A CA 1
ATOM 679 C C . LEU A 1 87 ? 5.949 -12.271 14.614 1.00 67.06 87 LEU A C 1
ATOM 681 O O . LEU A 1 87 ? 6.349 -12.447 15.775 1.00 67.06 87 LEU A O 1
ATOM 685 N N . ASP A 1 88 ? 6.790 -12.002 13.613 1.00 67.19 88 ASP A N 1
ATOM 686 C CA . ASP A 1 88 ? 8.228 -11.822 13.816 1.00 67.19 88 ASP A CA 1
ATOM 687 C C . ASP A 1 88 ? 8.521 -10.605 14.722 1.00 67.19 88 ASP A C 1
ATOM 689 O O . ASP A 1 88 ? 7.752 -9.646 14.835 1.00 67.19 88 ASP A O 1
ATOM 693 N N . SER A 1 89 ? 9.665 -10.652 15.393 1.00 67.56 89 SER A N 1
ATOM 694 C CA . SER A 1 89 ? 10.205 -9.630 16.288 1.00 67.56 89 SER A CA 1
ATOM 695 C C . SER A 1 89 ? 10.177 -8.213 15.693 1.00 67.56 89 SER A C 1
ATOM 697 O O . SER A 1 89 ? 9.803 -7.263 16.387 1.00 67.56 89 SER A O 1
ATOM 699 N N . GLY A 1 90 ? 10.479 -8.061 14.397 1.00 70.19 90 GLY A N 1
ATOM 700 C CA . GLY A 1 90 ? 10.413 -6.776 13.696 1.00 70.19 90 GLY A CA 1
ATOM 701 C C . GLY A 1 90 ? 8.985 -6.248 13.508 1.00 70.19 90 GLY A C 1
ATOM 702 O O . GLY A 1 90 ? 8.738 -5.052 13.684 1.00 70.19 90 GLY A O 1
ATOM 703 N N . ALA A 1 91 ? 8.031 -7.131 13.200 1.00 66.50 91 ALA A N 1
ATOM 704 C CA . ALA A 1 91 ? 6.612 -6.789 13.082 1.00 66.50 91 ALA A CA 1
ATOM 705 C C . ALA A 1 91 ? 6.023 -6.382 14.441 1.00 66.50 91 ALA A C 1
ATOM 707 O O . ALA A 1 91 ? 5.361 -5.348 14.539 1.00 66.50 91 ALA A O 1
ATOM 708 N N . ARG A 1 92 ? 6.362 -7.113 15.511 1.00 68.31 92 ARG A N 1
ATOM 709 C CA . ARG A 1 92 ? 5.988 -6.752 16.888 1.00 68.31 92 ARG A CA 1
ATOM 710 C C . ARG A 1 92 ? 6.516 -5.380 17.296 1.00 68.31 92 ARG A C 1
ATOM 712 O O . ARG A 1 92 ? 5.762 -4.567 17.821 1.00 68.31 92 ARG A O 1
ATOM 719 N N . GLY A 1 93 ? 7.781 -5.083 16.993 1.00 67.94 93 GLY A N 1
ATOM 720 C CA . GLY A 1 93 ? 8.369 -3.775 17.292 1.00 67.94 93 GLY A CA 1
ATOM 721 C C . GLY A 1 93 ? 7.712 -2.617 16.532 1.00 67.94 93 GLY A C 1
ATOM 722 O O . GLY A 1 93 ? 7.685 -1.496 17.033 1.00 67.94 93 GLY A O 1
ATOM 723 N N . ARG A 1 94 ? 7.175 -2.865 15.332 1.00 68.88 94 ARG A N 1
ATOM 724 C CA . ARG A 1 94 ? 6.418 -1.870 14.555 1.00 68.88 94 ARG A CA 1
ATOM 725 C C . ARG A 1 94 ? 5.024 -1.633 15.136 1.00 68.88 94 ARG A C 1
ATOM 727 O O . ARG A 1 94 ? 4.654 -0.475 15.317 1.00 68.88 94 ARG A O 1
ATOM 734 N N . LEU A 1 95 ? 4.304 -2.698 15.493 1.00 69.12 95 LEU A N 1
ATOM 735 C CA . LEU A 1 95 ? 2.992 -2.598 16.145 1.00 69.12 95 LEU A CA 1
ATOM 736 C C . LEU A 1 95 ? 3.064 -1.831 17.467 1.00 69.12 95 LEU A C 1
ATOM 738 O O . LEU A 1 95 ? 2.277 -0.913 17.669 1.00 69.12 95 LEU A O 1
ATOM 742 N N . ALA A 1 96 ? 4.079 -2.115 18.291 1.00 66.00 96 ALA A N 1
ATOM 743 C CA . ALA A 1 96 ? 4.312 -1.421 19.560 1.00 66.00 96 ALA A CA 1
ATOM 744 C C . ALA A 1 96 ? 4.581 0.089 19.402 1.00 66.00 96 ALA A C 1
ATOM 746 O O . ALA A 1 96 ? 4.473 0.850 20.354 1.00 66.00 96 ALA A O 1
ATOM 747 N N . ARG A 1 97 ? 4.937 0.550 18.196 1.00 68.12 97 ARG A N 1
ATOM 748 C CA . ARG A 1 97 ? 5.092 1.978 17.869 1.00 68.12 97 ARG A CA 1
ATOM 749 C C . ARG A 1 97 ? 3.831 2.588 17.245 1.00 68.12 97 ARG A C 1
ATOM 751 O O . ARG A 1 97 ? 3.908 3.667 16.664 1.00 68.12 97 ARG A O 1
ATOM 758 N N . GLY A 1 98 ? 2.698 1.885 17.292 1.00 63.44 98 GLY A N 1
ATOM 759 C CA . GLY A 1 98 ? 1.440 2.296 16.665 1.00 63.44 98 GLY A CA 1
ATOM 760 C C . GLY A 1 98 ? 1.447 2.208 15.136 1.00 63.44 98 GLY A C 1
ATOM 761 O O . GLY A 1 98 ? 0.590 2.800 14.479 1.00 63.44 98 GLY A O 1
ATOM 762 N N . GLN A 1 99 ? 2.419 1.508 14.541 1.00 63.06 99 GLN A N 1
ATOM 763 C CA . GLN A 1 99 ? 2.492 1.336 13.091 1.00 63.06 99 GLN A CA 1
ATOM 764 C C . GLN A 1 99 ? 1.606 0.165 12.672 1.00 63.06 99 GLN A C 1
ATOM 766 O O . GLN A 1 99 ? 1.604 -0.880 13.316 1.00 63.06 99 GLN A O 1
ATOM 771 N N . VAL A 1 100 ? 0.892 0.317 11.561 1.00 64.31 100 VAL A N 1
ATOM 772 C CA . VAL A 1 100 ? 0.110 -0.775 10.979 1.00 64.31 100 VAL A CA 1
ATOM 773 C C . VAL A 1 100 ? 1.057 -1.744 10.271 1.00 64.31 100 VAL A C 1
ATOM 775 O O . VAL A 1 100 ? 1.987 -1.340 9.562 1.00 64.31 100 VAL A O 1
ATOM 778 N N . VAL A 1 101 ? 0.849 -3.039 10.487 1.00 64.56 101 VAL A N 1
ATOM 779 C CA . VAL A 1 101 ? 1.616 -4.101 9.834 1.00 64.56 101 VAL A CA 1
ATOM 780 C C . VAL A 1 101 ? 0.693 -4.851 8.896 1.00 64.56 101 VAL A C 1
ATOM 782 O O . VAL A 1 101 ? -0.337 -5.344 9.326 1.00 64.56 101 VAL A O 1
ATOM 785 N N . VAL A 1 102 ? 1.056 -4.931 7.621 1.00 63.53 102 VAL A N 1
ATOM 786 C CA . VAL A 1 102 ? 0.346 -5.753 6.639 1.00 63.53 102 VAL A CA 1
ATOM 787 C C . VAL A 1 102 ? 1.216 -6.960 6.330 1.00 63.53 102 VAL A C 1
ATOM 789 O O . VAL A 1 102 ? 2.393 -6.809 6.001 1.00 63.53 102 VAL A O 1
ATOM 792 N N . GLU A 1 103 ? 0.648 -8.149 6.470 1.00 63.22 103 GLU A N 1
ATOM 793 C CA . GLU A 1 103 ? 1.257 -9.416 6.095 1.00 63.22 103 GLU A CA 1
ATOM 794 C C . GLU A 1 103 ? 0.502 -9.986 4.898 1.00 63.22 103 GLU A C 1
ATOM 796 O O . GLU A 1 103 ? -0.712 -10.176 4.929 1.00 63.22 103 GLU A O 1
ATOM 801 N N . GLN A 1 104 ? 1.223 -10.228 3.811 1.00 54.19 104 GLN A N 1
ATOM 802 C CA . GLN A 1 104 ? 0.639 -10.767 2.593 1.00 54.19 104 GLN A CA 1
ATOM 803 C C . GLN A 1 104 ? 0.635 -12.295 2.674 1.00 54.19 104 GLN A C 1
ATOM 805 O O . GLN A 1 104 ? 1.692 -12.912 2.771 1.00 54.19 104 GLN A O 1
ATOM 810 N N . ILE A 1 105 ? -0.552 -12.904 2.642 1.00 55.41 105 ILE A N 1
ATOM 811 C CA . ILE A 1 105 ? -0.737 -14.361 2.803 1.00 55.41 105 ILE A CA 1
ATOM 812 C C . ILE A 1 105 ? -0.952 -15.038 1.447 1.00 55.41 105 ILE A C 1
ATOM 814 O O . ILE A 1 105 ? -0.784 -16.246 1.302 1.00 55.41 105 ILE A O 1
ATOM 818 N N . GLY A 1 106 ? -1.263 -14.256 0.411 1.00 47.19 106 GLY A N 1
ATOM 819 C CA . GLY A 1 106 ? -1.357 -14.747 -0.954 1.00 47.19 106 GLY A CA 1
ATOM 820 C C . GLY A 1 106 ? -1.476 -13.625 -1.989 1.00 47.19 106 GLY A C 1
ATOM 821 O O . GLY A 1 106 ? -1.388 -12.446 -1.647 1.00 47.19 106 GLY A O 1
ATOM 822 N N . PRO A 1 107 ? -1.732 -13.969 -3.265 1.00 44.47 107 PRO A N 1
ATOM 823 C CA . PRO A 1 107 ? -1.840 -12.990 -4.352 1.00 44.47 107 PRO A CA 1
ATOM 824 C C . PRO A 1 107 ? -2.962 -11.959 -4.121 1.00 44.47 107 PRO A C 1
ATOM 826 O O . PRO A 1 107 ? -2.874 -10.806 -4.560 1.00 44.47 107 PRO A O 1
ATOM 829 N N . HIS A 1 108 ? -4.013 -12.362 -3.396 1.00 46.78 108 HIS A N 1
ATOM 830 C CA . HIS A 1 108 ? -5.195 -11.543 -3.122 1.00 46.78 108 HIS A CA 1
ATOM 831 C C . HIS A 1 108 ? -5.548 -11.375 -1.637 1.00 46.78 108 HIS A C 1
ATOM 833 O O . HIS A 1 108 ? -6.386 -10.532 -1.351 1.00 46.78 108 HIS A O 1
ATOM 839 N N . ALA A 1 109 ? -4.865 -12.072 -0.727 1.00 48.22 109 ALA A N 1
ATOM 840 C CA . ALA A 1 109 ? -5.152 -12.067 0.708 1.00 48.22 109 ALA A CA 1
ATOM 841 C C . ALA A 1 109 ? -4.051 -11.333 1.484 1.00 48.22 109 ALA A C 1
ATOM 843 O O . ALA A 1 109 ? -2.858 -11.612 1.298 1.00 48.22 109 ALA A O 1
ATOM 844 N N . ALA A 1 110 ? -4.439 -10.393 2.340 1.00 54.22 110 ALA A N 1
ATOM 845 C CA . ALA A 1 110 ? -3.517 -9.646 3.183 1.00 54.22 110 ALA A CA 1
ATOM 846 C C . ALA A 1 110 ? -4.116 -9.480 4.580 1.00 54.22 110 ALA A C 1
ATOM 848 O O . ALA A 1 110 ? -5.154 -8.844 4.730 1.00 54.22 110 ALA A O 1
ATOM 849 N N . ARG A 1 111 ? -3.420 -9.988 5.600 1.00 59.53 111 ARG A N 1
ATOM 850 C CA . ARG A 1 111 ? -3.764 -9.722 6.994 1.00 59.53 111 ARG A CA 1
ATOM 851 C C . ARG A 1 111 ? -3.207 -8.372 7.387 1.00 59.53 111 ARG A C 1
ATOM 853 O O . ARG A 1 111 ? -1.996 -8.153 7.390 1.00 59.53 111 ARG A O 1
ATOM 860 N N . VAL A 1 112 ? -4.098 -7.453 7.718 1.00 61.62 112 VAL A N 1
ATOM 861 C CA . VAL A 1 112 ? -3.730 -6.190 8.347 1.00 61.62 112 VAL A CA 1
ATOM 862 C C . VAL A 1 112 ? -3.699 -6.415 9.854 1.00 61.62 112 VAL A C 1
ATOM 864 O O . VAL A 1 112 ? -4.496 -7.160 10.400 1.00 61.62 112 VAL A O 1
ATOM 867 N N . TYR A 1 113 ? -2.749 -5.798 10.537 1.00 61.78 113 TYR A N 1
ATOM 868 C CA . TYR A 1 113 ? -2.583 -5.879 11.976 1.00 61.78 113 TYR A CA 1
ATOM 869 C C . TYR A 1 113 ? -2.424 -4.460 12.509 1.00 61.78 113 TYR A C 1
ATOM 871 O O . TYR A 1 113 ? -1.518 -3.721 12.107 1.00 61.78 113 TYR A O 1
ATOM 879 N N . ARG A 1 114 ? -3.297 -4.074 13.437 1.00 62.91 114 ARG A N 1
ATOM 880 C CA . ARG A 1 114 ? -3.192 -2.823 14.190 1.00 62.91 114 ARG A CA 1
ATOM 881 C C . ARG A 1 114 ? -3.468 -3.109 15.652 1.00 62.91 114 ARG A C 1
ATOM 883 O O . ARG A 1 114 ? -4.482 -3.716 15.972 1.00 62.91 114 ARG A O 1
ATOM 890 N N . GLN A 1 115 ? -2.555 -2.670 16.509 1.00 62.81 115 GLN A N 1
ATOM 891 C CA . GLN A 1 115 ? -2.705 -2.777 17.952 1.00 62.81 115 GLN A CA 1
ATOM 892 C C . GLN A 1 115 ? -3.689 -1.706 18.440 1.00 62.81 115 GLN A C 1
ATOM 894 O O . GLN A 1 115 ? -3.498 -0.524 18.159 1.00 62.81 115 GLN A O 1
ATOM 899 N N . LEU A 1 116 ? -4.739 -2.120 19.156 1.00 58.84 116 LEU A N 1
ATOM 900 C CA . LEU A 1 116 ? -5.752 -1.205 19.701 1.00 58.84 116 LEU A CA 1
ATOM 901 C C . LEU A 1 116 ? -5.225 -0.373 20.883 1.00 58.84 116 LEU A C 1
ATOM 903 O O . LEU A 1 116 ? -5.607 0.782 21.042 1.00 58.84 116 LEU A O 1
ATOM 907 N N . SER A 1 117 ? -4.360 -0.933 21.732 1.00 51.34 117 SER A N 1
ATOM 908 C CA . SER A 1 117 ? -3.766 -0.208 22.860 1.00 51.34 117 SER A CA 1
ATOM 909 C C . SER A 1 117 ? -2.505 -0.905 23.378 1.00 51.34 117 SER A C 1
ATOM 911 O O . SER A 1 117 ? -2.371 -2.123 23.243 1.00 51.34 117 SER A O 1
ATOM 913 N N . ASP A 1 118 ? -1.622 -0.163 24.059 1.00 52.84 118 ASP A N 1
ATOM 914 C CA . ASP A 1 118 ? -0.491 -0.719 24.829 1.00 52.84 118 ASP A CA 1
ATOM 915 C C . ASP A 1 118 ? -0.939 -1.765 25.865 1.00 52.84 118 ASP A C 1
ATOM 917 O O . ASP A 1 118 ? -0.152 -2.614 26.278 1.00 52.84 118 ASP A O 1
ATOM 921 N N . LYS A 1 119 ? -2.212 -1.716 26.284 1.00 41.66 119 LYS A N 1
ATOM 922 C CA . LYS A 1 119 ? -2.793 -2.617 27.290 1.00 41.66 119 LYS A CA 1
ATOM 923 C C . LYS A 1 119 ? -3.609 -3.773 26.714 1.00 41.66 119 LYS A C 1
ATOM 925 O O . LYS A 1 119 ? -3.832 -4.747 27.424 1.00 41.66 119 LYS A O 1
ATOM 930 N N . GLU A 1 120 ? -4.045 -3.687 25.459 1.00 49.00 120 GLU A N 1
ATOM 931 C CA . GLU A 1 120 ? -4.901 -4.698 24.832 1.00 49.00 120 GLU A CA 1
ATOM 932 C C . GLU A 1 120 ? -4.378 -5.031 23.429 1.00 49.00 120 GLU A C 1
ATOM 934 O O . GLU A 1 120 ? -4.646 -4.304 22.465 1.00 49.00 120 GLU A O 1
ATOM 939 N N . PRO A 1 121 ? -3.608 -6.126 23.304 1.00 51.22 121 PRO A N 1
ATOM 940 C CA . PRO A 1 121 ? -2.954 -6.531 22.069 1.00 51.22 121 PRO A CA 1
ATOM 941 C C . PRO A 1 121 ? -3.946 -7.247 21.145 1.00 51.22 121 PRO A C 1
ATOM 943 O O . PRO A 1 121 ? -3.760 -8.410 20.796 1.00 51.22 121 PRO A O 1
ATOM 946 N N . LEU A 1 122 ? -5.038 -6.572 20.797 1.00 51.91 122 LEU A N 1
ATOM 947 C CA . LEU A 1 122 ? -6.044 -7.076 19.873 1.00 51.91 122 LEU A CA 1
ATOM 948 C C . LEU A 1 122 ? -5.693 -6.633 18.453 1.00 51.91 122 LEU A C 1
ATOM 950 O O . LEU A 1 122 ? -5.375 -5.467 18.223 1.00 51.91 122 LEU A O 1
ATOM 954 N N . LEU A 1 123 ? -5.750 -7.581 17.526 1.00 54.72 123 LEU A N 1
ATOM 955 C CA . LEU A 1 123 ? -5.405 -7.449 16.121 1.00 54.72 123 LEU A CA 1
ATOM 956 C C . LEU A 1 123 ? -6.655 -7.613 15.271 1.00 54.72 123 LEU A C 1
ATOM 958 O O . LEU A 1 123 ? -7.321 -8.639 15.376 1.00 54.72 123 LEU A O 1
ATOM 962 N N . LEU A 1 124 ? -6.956 -6.617 14.439 1.00 54.38 124 LEU A N 1
ATOM 963 C CA . LEU A 1 124 ? -8.072 -6.670 13.500 1.00 54.38 124 LEU A CA 1
ATOM 964 C C . LEU A 1 124 ? -7.626 -7.321 12.189 1.00 54.38 124 LEU A C 1
ATOM 966 O O . LEU A 1 124 ? -6.902 -6.686 11.435 1.00 54.38 124 LEU A O 1
ATOM 970 N N . ILE A 1 125 ? -8.055 -8.559 11.954 1.00 55.69 125 ILE A N 1
ATOM 971 C CA . ILE A 1 125 ? -7.679 -9.397 10.808 1.00 55.69 125 ILE A CA 1
ATOM 972 C C . ILE A 1 125 ? -8.744 -9.319 9.711 1.00 55.69 125 ILE A C 1
ATOM 974 O O . ILE A 1 125 ? -9.934 -9.380 10.018 1.00 55.69 125 ILE A O 1
ATOM 978 N N . ASP A 1 126 ? -8.276 -9.241 8.465 1.00 56.25 126 ASP A N 1
ATOM 979 C CA . ASP A 1 126 ? -9.019 -9.500 7.226 1.00 56.25 126 ASP A CA 1
ATOM 980 C C . ASP A 1 126 ? -8.352 -10.703 6.516 1.00 56.25 126 ASP A C 1
ATOM 982 O O . ASP A 1 126 ? -7.115 -10.785 6.523 1.00 56.25 126 ASP A O 1
ATOM 986 N N . GLU A 1 127 ? -9.129 -11.660 5.990 1.00 48.41 127 GLU A N 1
ATOM 987 C CA . GLU A 1 127 ? -8.637 -12.831 5.220 1.00 48.41 127 GLU A CA 1
ATOM 988 C C . GLU A 1 127 ? -8.920 -12.705 3.719 1.00 48.41 127 GLU A C 1
ATOM 990 O O . GLU A 1 127 ? -10.090 -12.476 3.342 1.00 48.41 127 GLU A O 1
#

Radius of gyration: 24.5 Å; chains: 1; bounding box: 49×20×80 Å

Sequence (127 aa):
MNSIFLRIYGGMLGVLVLVALLGVFALHVLNQSRGEQYRERLAHGTFTVMADNLVPLNDIERRRALAIWERLLGIPLSLQSIEQAGLDSGARGRLARGQVVVEQIGPHAARVYRQLSDKEPLLLIDE

Secondary structure (DSSP, 8-state):
--HHHHHHHHHHHHHHHHHHHHHHHHHHHHHHHHHHHHHHHHHHHHHHHHHHHHTTS-HHHHHHHHHHHHHHH-S-EEEEETTTTT--HHHHHHHTTT--EEEE-SSS-EEEE-EEETTEEEEEEE-

Organism: NCBI:txid629261